Protein AF-A0A9E1UHD1-F1 (afdb_monomer_lite)

Structure (mmCIF, N/CA/C/O backbone):
data_AF-A0A9E1UHD1-F1
#
_entry.id   AF-A0A9E1UHD1-F1
#
loop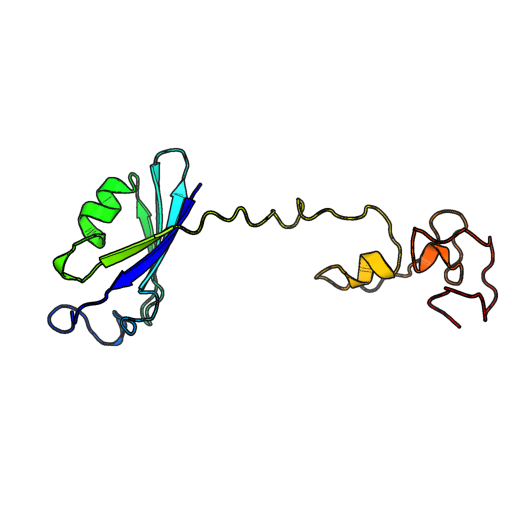_
_atom_site.group_PDB
_atom_site.id
_atom_site.type_symbol
_atom_site.label_atom_id
_atom_site.label_alt_id
_atom_site.label_comp_id
_atom_site.label_asym_id
_atom_site.label_entity_id
_atom_site.label_seq_id
_atom_site.pdbx_PDB_ins_code
_atom_site.Cartn_x
_atom_site.Cartn_y
_atom_site.Cartn_z
_atom_site.occupancy
_atom_site.B_iso_or_equiv
_atom_site.auth_seq_id
_atom_site.auth_comp_id
_atom_site.auth_asym_id
_atom_site.auth_atom_id
_atom_site.pdbx_PDB_model_num
ATOM 1 N N . MET A 1 1 ? -10.620 -0.553 -3.098 1.00 82.25 1 MET A N 1
ATOM 2 C CA . MET A 1 1 ? -9.318 -0.184 -3.699 1.00 82.25 1 MET A CA 1
ATOM 3 C C . MET A 1 1 ? -8.338 -1.345 -3.596 1.00 82.25 1 MET A C 1
ATOM 5 O O . MET A 1 1 ? -8.239 -1.942 -2.528 1.00 82.25 1 MET A O 1
ATOM 9 N N . ASN A 1 2 ? -7.612 -1.648 -4.673 1.00 87.25 2 ASN A N 1
ATOM 10 C CA . ASN A 1 2 ? -6.721 -2.808 -4.772 1.00 87.25 2 ASN A CA 1
ATOM 11 C C . ASN A 1 2 ? -5.264 -2.355 -4.786 1.00 87.25 2 ASN A C 1
ATOM 13 O O . ASN A 1 2 ? -4.892 -1.490 -5.576 1.00 87.25 2 ASN A O 1
ATOM 17 N N . ARG A 1 3 ? -4.437 -2.934 -3.916 1.00 92.50 3 ARG A N 1
ATOM 18 C CA . ARG A 1 3 ? -2.996 -2.652 -3.872 1.00 92.50 3 ARG A CA 1
ATOM 19 C C . ARG A 1 3 ? -2.249 -3.676 -4.709 1.00 92.50 3 ARG A C 1
ATOM 21 O O . ARG A 1 3 ? -2.662 -4.832 -4.764 1.00 92.50 3 ARG A O 1
ATOM 28 N N . PHE A 1 4 ? -1.139 -3.282 -5.313 1.00 93.38 4 PHE A N 1
ATOM 29 C CA . PHE A 1 4 ? -0.310 -4.196 -6.088 1.00 93.38 4 PHE A CA 1
ATOM 30 C C . PHE A 1 4 ? 1.169 -3.816 -6.045 1.00 93.38 4 PHE A C 1
ATOM 32 O O . PHE A 1 4 ? 1.535 -2.699 -5.681 1.00 93.38 4 PHE A O 1
ATOM 39 N N . THR A 1 5 ? 2.009 -4.757 -6.462 1.00 95.94 5 THR A N 1
ATOM 40 C CA . THR A 1 5 ? 3.440 -4.548 -6.700 1.00 95.94 5 THR A CA 1
ATOM 41 C C . THR A 1 5 ? 3.797 -5.006 -8.104 1.00 95.94 5 THR A C 1
ATOM 43 O O . THR A 1 5 ? 3.300 -6.034 -8.567 1.00 95.94 5 THR A O 1
ATOM 46 N N . ALA A 1 6 ? 4.662 -4.249 -8.770 1.00 95.06 6 ALA A N 1
ATOM 47 C CA . ALA A 1 6 ? 5.159 -4.533 -10.102 1.00 95.06 6 ALA A CA 1
ATOM 48 C C . ALA A 1 6 ? 6.646 -4.891 -10.076 1.00 95.06 6 ALA A C 1
ATOM 50 O O . ALA A 1 6 ? 7.451 -4.242 -9.407 1.00 95.06 6 ALA A O 1
ATOM 51 N N . TYR A 1 7 ? 7.001 -5.905 -10.856 1.00 95.38 7 TYR A N 1
ATOM 52 C CA . TYR A 1 7 ? 8.366 -6.381 -11.060 1.00 95.38 7 TYR A CA 1
ATOM 53 C C . TYR A 1 7 ? 8.711 -6.309 -12.544 1.00 95.38 7 TYR A C 1
ATOM 55 O O . TYR A 1 7 ? 7.817 -6.425 -13.384 1.00 95.38 7 TYR A O 1
ATOM 63 N N . ARG A 1 8 ? 9.999 -6.178 -12.859 1.00 93.44 8 ARG A N 1
ATOM 64 C CA . ARG A 1 8 ? 10.536 -6.318 -14.217 1.00 93.44 8 ARG A CA 1
ATOM 65 C C . ARG A 1 8 ? 11.502 -7.489 -14.215 1.00 93.44 8 ARG A C 1
ATOM 67 O O . ARG A 1 8 ? 12.528 -7.429 -13.552 1.00 93.44 8 ARG A O 1
ATOM 74 N N . THR A 1 9 ? 11.128 -8.583 -14.872 1.00 90.44 9 THR A N 1
ATOM 75 C CA . THR A 1 9 ? 11.877 -9.847 -14.773 1.00 90.44 9 THR A CA 1
ATOM 76 C C . THR A 1 9 ? 12.918 -10.041 -15.870 1.00 90.44 9 THR A C 1
ATOM 78 O O . THR A 1 9 ? 13.653 -11.025 -15.832 1.00 90.44 9 THR A O 1
ATOM 81 N N . LEU A 1 10 ? 12.943 -9.162 -16.873 1.00 88.88 10 LEU A N 1
ATOM 82 C CA . LEU A 1 10 ? 13.893 -9.206 -17.981 1.00 88.88 10 LEU A CA 1
ATOM 83 C C . LEU A 1 10 ? 14.954 -8.114 -17.827 1.00 88.88 10 LEU A C 1
ATOM 85 O O . LEU A 1 10 ? 14.740 -7.123 -17.129 1.00 88.88 10 LEU A O 1
ATOM 89 N N . ASP A 1 11 ? 16.092 -8.307 -18.494 1.00 87.62 11 ASP A N 1
ATOM 90 C CA . ASP A 1 11 ? 17.119 -7.274 -18.602 1.00 87.62 11 ASP A CA 1
ATOM 91 C C . ASP A 1 11 ? 16.613 -6.129 -19.489 1.00 87.62 11 ASP A C 1
ATOM 93 O O . ASP A 1 11 ? 16.150 -6.346 -20.608 1.00 87.62 11 ASP A O 1
ATOM 97 N N . ILE A 1 12 ? 16.680 -4.914 -18.955 1.00 88.44 12 ILE A N 1
ATOM 98 C CA . ILE A 1 12 ? 16.224 -3.674 -19.594 1.00 88.44 12 ILE A CA 1
ATOM 99 C C . ILE A 1 12 ? 17.310 -2.589 -19.577 1.00 88.44 12 ILE A C 1
ATOM 101 O O . ILE A 1 12 ? 17.008 -1.404 -19.752 1.00 88.44 12 ILE A O 1
ATOM 105 N N . SER A 1 13 ? 18.566 -2.986 -19.358 1.00 87.12 13 SER A N 1
ATOM 106 C CA . SER A 1 13 ? 19.721 -2.086 -19.247 1.00 87.12 13 SER A CA 1
ATOM 107 C C . SER A 1 13 ? 19.965 -1.227 -20.495 1.00 87.12 13 SER A C 1
ATOM 109 O O . SER A 1 13 ? 20.479 -0.118 -20.380 1.00 87.12 13 SER A O 1
ATOM 111 N N . ASP A 1 14 ? 19.493 -1.659 -21.668 1.00 88.44 14 ASP A N 1
ATOM 112 C CA . ASP A 1 14 ? 19.544 -0.871 -22.910 1.00 8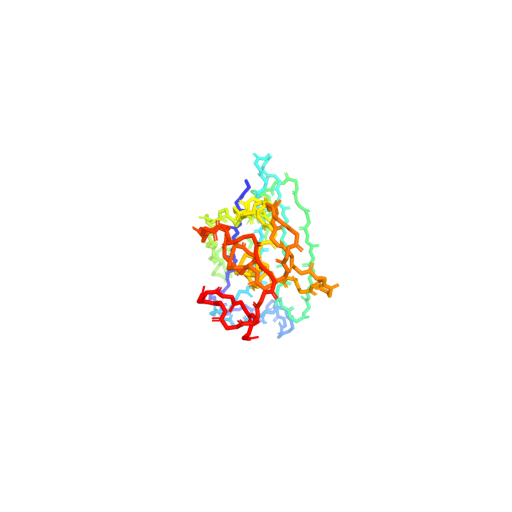8.44 14 ASP A CA 1
ATOM 113 C C . ASP A 1 14 ? 18.709 0.422 -22.855 1.00 88.44 14 ASP A C 1
ATOM 115 O O . ASP A 1 14 ? 18.927 1.347 -23.637 1.00 88.44 14 ASP A O 1
ATOM 119 N N . THR A 1 15 ? 17.728 0.497 -21.949 1.00 87.75 15 THR A N 1
ATOM 120 C CA . THR A 1 15 ? 16.783 1.626 -21.848 1.00 87.75 15 THR A CA 1
ATOM 121 C C . THR A 1 15 ? 16.754 2.279 -20.466 1.00 87.75 15 THR A C 1
ATOM 123 O O . THR A 1 15 ? 16.119 3.321 -20.311 1.00 87.75 15 THR A O 1
ATOM 126 N N . HIS A 1 16 ? 17.423 1.693 -19.467 1.00 91.06 16 HIS A N 1
ATOM 127 C CA . HIS A 1 16 ? 17.389 2.141 -18.075 1.00 91.06 16 HIS A CA 1
ATOM 128 C C . HIS A 1 16 ? 18.781 2.124 -17.446 1.00 91.06 16 HIS A C 1
ATOM 130 O O . HIS A 1 16 ? 19.568 1.204 -17.659 1.00 91.06 16 HIS A O 1
ATOM 136 N N . THR A 1 17 ? 19.070 3.127 -16.619 1.00 93.38 17 THR A N 1
ATOM 137 C CA . THR A 1 17 ? 20.296 3.158 -15.816 1.00 93.38 17 THR A CA 1
ATOM 138 C C . THR A 1 17 ? 20.135 2.374 -14.511 1.00 93.38 17 THR A C 1
ATOM 140 O O . THR A 1 17 ? 19.025 2.028 -14.104 1.00 93.38 17 THR A O 1
ATOM 143 N N . ALA A 1 18 ? 21.252 2.143 -13.812 1.00 90.94 18 ALA A N 1
ATOM 144 C CA . ALA A 1 18 ? 21.266 1.473 -12.510 1.00 90.94 18 ALA A CA 1
ATOM 145 C C . ALA A 1 18 ? 20.405 2.177 -11.442 1.00 90.94 18 ALA A C 1
ATOM 147 O O . ALA A 1 18 ? 19.901 1.520 -10.540 1.00 90.94 18 ALA A O 1
ATOM 148 N N . ASP A 1 19 ? 20.183 3.490 -11.559 1.00 94.12 19 ASP A N 1
ATOM 149 C CA . ASP A 1 19 ? 19.353 4.237 -10.605 1.00 94.12 19 ASP A CA 1
ATOM 150 C C . ASP A 1 19 ? 17.843 4.120 -10.893 1.00 94.12 19 ASP A C 1
ATOM 152 O O . ASP A 1 19 ? 17.010 4.526 -10.076 1.00 94.12 19 ASP A O 1
ATOM 156 N N . GLN A 1 20 ? 17.485 3.600 -12.071 1.00 92.62 20 GLN A N 1
ATOM 157 C CA . GLN A 1 20 ? 16.118 3.518 -12.595 1.00 92.62 20 GLN A CA 1
ATOM 158 C C . GLN A 1 20 ? 15.574 2.084 -12.622 1.00 92.62 20 GLN A C 1
ATOM 160 O O . GLN A 1 20 ? 14.465 1.864 -13.115 1.00 92.62 20 GLN A O 1
ATOM 165 N N . VAL A 1 21 ? 16.345 1.107 -12.138 1.00 92.88 21 VAL A N 1
ATOM 166 C CA . VAL A 1 21 ? 15.941 -0.298 -12.114 1.00 92.88 21 VAL A CA 1
ATOM 167 C C . VAL A 1 21 ? 16.445 -0.981 -10.848 1.00 92.88 21 VAL A C 1
ATOM 169 O O . VAL A 1 21 ? 17.610 -0.861 -10.482 1.00 92.88 21 VAL A O 1
ATOM 172 N N . ASN A 1 22 ? 15.556 -1.714 -10.189 1.00 95.00 22 ASN A N 1
ATOM 173 C CA . ASN A 1 22 ? 15.926 -2.622 -9.106 1.00 95.00 22 ASN A CA 1
ATOM 174 C C . ASN A 1 22 ? 16.230 -4.022 -9.674 1.00 95.00 22 ASN A C 1
ATOM 176 O O . ASN A 1 22 ? 15.852 -4.312 -10.815 1.00 95.00 22 ASN A O 1
ATOM 180 N N . PRO A 1 23 ? 16.863 -4.919 -8.902 1.00 93.25 23 PRO A N 1
ATOM 181 C CA . PRO A 1 23 ? 16.999 -6.324 -9.278 1.00 93.25 23 PRO A CA 1
ATOM 182 C C . PRO A 1 23 ? 15.661 -6.989 -9.682 1.00 93.25 23 PRO A C 1
ATOM 184 O O . PRO A 1 23 ? 14.598 -6.568 -9.218 1.00 93.25 23 PRO A O 1
ATOM 187 N N . PRO A 1 24 ? 15.670 -8.039 -10.528 1.00 90.69 24 PRO A N 1
ATOM 188 C CA . PRO A 1 24 ? 14.444 -8.670 -11.043 1.00 90.69 24 PRO A CA 1
ATOM 189 C C . PRO A 1 24 ? 13.506 -9.283 -9.989 1.00 90.69 24 PRO A C 1
ATOM 191 O O . PRO A 1 24 ? 12.301 -9.436 -10.223 1.00 90.69 24 PRO A O 1
ATOM 194 N N . ASP A 1 25 ? 14.055 -9.680 -8.844 1.00 91.75 25 ASP A N 1
ATOM 195 C CA . ASP A 1 25 ? 13.344 -10.215 -7.682 1.00 91.75 25 ASP A CA 1
ATOM 196 C C . ASP A 1 25 ? 12.863 -9.124 -6.712 1.00 91.75 25 ASP A C 1
ATOM 198 O O . ASP A 1 25 ? 12.064 -9.398 -5.812 1.00 91.75 25 ASP A O 1
ATOM 202 N N . GLU A 1 26 ? 13.255 -7.875 -6.952 1.00 95.06 26 GLU A N 1
ATOM 203 C CA . GLU A 1 26 ? 12.830 -6.703 -6.204 1.00 95.06 26 GLU A CA 1
ATOM 204 C C . GLU A 1 26 ? 11.752 -5.902 -6.947 1.00 95.06 26 GLU A C 1
ATOM 206 O O . GLU A 1 26 ? 11.638 -5.878 -8.178 1.00 95.06 26 GLU A O 1
ATOM 211 N N . ALA A 1 27 ? 10.905 -5.241 -6.162 1.00 96.06 27 ALA A N 1
ATOM 212 C CA . ALA A 1 27 ? 9.817 -4.433 -6.684 1.00 96.06 27 ALA A CA 1
ATOM 213 C C . ALA A 1 27 ? 10.353 -3.182 -7.389 1.00 96.06 27 ALA A C 1
ATOM 215 O O . ALA A 1 27 ? 11.200 -2.474 -6.854 1.00 96.06 27 ALA A O 1
ATOM 216 N N . GLN A 1 28 ? 9.804 -2.874 -8.561 1.00 95.81 28 GLN A N 1
ATOM 217 C CA . GLN A 1 28 ? 10.142 -1.665 -9.319 1.00 95.81 28 GLN A CA 1
ATOM 218 C C . GLN A 1 28 ? 9.241 -0.502 -8.911 1.00 95.81 28 GLN A C 1
ATOM 220 O O . GLN A 1 28 ? 9.692 0.625 -8.723 1.00 95.81 28 GLN A O 1
ATOM 225 N N . TYR A 1 29 ? 7.951 -0.790 -8.752 1.00 96.69 29 TYR A N 1
ATOM 226 C CA . TYR A 1 29 ? 6.972 0.142 -8.223 1.00 96.69 29 TYR A CA 1
ATOM 227 C C . TYR A 1 29 ? 5.857 -0.607 -7.499 1.00 96.69 29 TYR A C 1
ATOM 229 O O . TYR A 1 29 ? 5.563 -1.771 -7.779 1.00 96.69 29 TYR A O 1
ATOM 237 N N . GLU A 1 30 ? 5.222 0.074 -6.561 1.00 96.81 30 GLU A N 1
ATOM 238 C CA . GLU A 1 30 ? 3.967 -0.349 -5.950 1.00 96.81 30 GLU A CA 1
ATOM 239 C C . GLU A 1 30 ? 2.847 0.597 -6.368 1.00 96.81 30 GLU A C 1
ATOM 241 O O . GLU A 1 30 ? 3.091 1.703 -6.852 1.00 96.81 30 GLU A O 1
ATOM 246 N N . GLY A 1 31 ? 1.601 0.173 -6.204 1.00 95.31 31 GLY A N 1
ATOM 247 C CA . GLY A 1 31 ? 0.489 1.020 -6.583 1.00 95.31 31 GLY A CA 1
ATOM 248 C C . GLY A 1 31 ? -0.824 0.659 -5.929 1.00 95.31 31 GLY A C 1
ATOM 249 O O . GLY A 1 31 ? -0.983 -0.377 -5.275 1.00 95.31 31 GLY A O 1
ATOM 250 N N . ILE A 1 32 ? -1.778 1.560 -6.128 1.00 94.81 32 ILE A N 1
ATOM 251 C CA . ILE A 1 32 ? -3.162 1.385 -5.717 1.00 94.81 32 ILE A CA 1
ATOM 252 C C . ILE A 1 32 ? -4.091 1.716 -6.877 1.00 94.81 32 ILE A C 1
ATOM 254 O O . ILE A 1 32 ? -3.922 2.737 -7.540 1.00 94.81 32 ILE A O 1
ATOM 258 N N . VAL A 1 33 ? -5.077 0.855 -7.103 1.00 93.88 33 VAL A N 1
ATOM 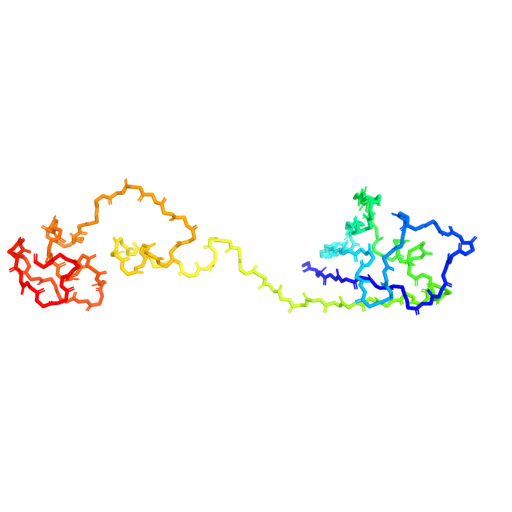259 C CA . VAL A 1 33 ? -6.197 1.082 -8.016 1.00 93.88 33 VAL A CA 1
ATOM 260 C C . VAL A 1 33 ? -7.419 1.416 -7.171 1.00 93.88 33 VAL A C 1
ATOM 262 O O . VAL A 1 33 ? -7.855 0.619 -6.336 1.00 93.88 33 VAL A O 1
ATOM 265 N N . PHE A 1 34 ? -7.950 2.618 -7.344 1.00 93.00 34 PHE A N 1
ATOM 266 C CA . PHE A 1 34 ? -9.170 3.060 -6.684 1.00 93.00 34 PHE A CA 1
ATOM 267 C C . PHE A 1 34 ? -10.390 2.392 -7.322 1.00 93.00 34 PHE A C 1
ATOM 269 O O . PHE A 1 34 ? -10.354 1.967 -8.474 1.00 93.00 34 PHE A O 1
ATOM 276 N N . ASP A 1 35 ? -11.501 2.335 -6.589 1.00 87.56 35 ASP A N 1
ATOM 277 C CA . ASP A 1 35 ? -12.718 1.653 -7.059 1.00 87.56 35 ASP A CA 1
ATOM 278 C C . ASP A 1 35 ? -13.350 2.331 -8.288 1.00 87.56 35 ASP A C 1
ATOM 280 O O . ASP A 1 35 ? -14.132 1.719 -9.008 1.00 87.56 35 ASP A O 1
ATOM 284 N N . ASN A 1 36 ? -12.974 3.582 -8.565 1.00 86.62 36 ASN A N 1
ATOM 285 C CA . ASN A 1 36 ? -13.360 4.315 -9.770 1.00 86.62 36 ASN A CA 1
ATOM 286 C C . ASN A 1 36 ? -12.395 4.114 -10.958 1.00 86.62 36 ASN A C 1
ATOM 288 O O . ASN A 1 36 ? -12.508 4.832 -11.947 1.00 86.62 36 ASN A O 1
ATOM 292 N N . GLY A 1 37 ? -11.428 3.198 -10.857 1.00 88.19 37 GLY A N 1
ATOM 293 C CA . GLY A 1 37 ? -10.475 2.873 -11.921 1.00 88.19 37 GLY A CA 1
ATOM 294 C C . GLY A 1 37 ? -9.251 3.789 -12.019 1.00 88.19 37 GLY A C 1
ATOM 295 O O . GLY A 1 37 ? -8.315 3.449 -12.742 1.00 88.19 37 GLY A O 1
ATOM 296 N N . LYS A 1 38 ? -9.201 4.903 -11.274 1.00 95.81 38 LYS A N 1
ATOM 297 C CA . LYS A 1 38 ? -7.992 5.741 -11.159 1.00 95.81 38 LYS A CA 1
ATOM 298 C C . LYS A 1 38 ? -6.889 4.972 -10.435 1.00 95.81 38 LYS A C 1
ATOM 300 O O . LYS A 1 38 ? -7.184 4.079 -9.637 1.00 95.81 38 LYS A O 1
ATOM 305 N N . CYS A 1 39 ? -5.625 5.339 -10.630 1.00 96.56 39 CYS A N 1
ATOM 306 C CA . CYS A 1 39 ? -4.536 4.715 -9.877 1.00 96.56 39 CYS A CA 1
ATOM 307 C C . CYS A 1 39 ? -3.384 5.660 -9.540 1.00 96.56 39 CYS A C 1
ATOM 309 O O . CYS A 1 39 ? -3.197 6.702 -10.166 1.00 96.56 39 CYS A O 1
ATOM 311 N N . ALA A 1 40 ? -2.590 5.257 -8.551 1.00 97.81 40 ALA A N 1
ATOM 312 C CA . ALA A 1 40 ? -1.307 5.869 -8.232 1.00 97.81 40 ALA A CA 1
ATOM 313 C C . ALA A 1 40 ? -0.201 4.813 -8.293 1.00 97.81 40 ALA A C 1
ATOM 315 O O . ALA A 1 40 ? -0.410 3.691 -7.825 1.00 97.81 40 ALA A O 1
ATOM 316 N N . LEU A 1 41 ? 0.956 5.183 -8.842 1.00 97.56 41 LEU A N 1
ATOM 317 C CA . LEU A 1 41 ? 2.171 4.365 -8.862 1.00 97.56 41 LEU A CA 1
ATOM 318 C C . LEU A 1 41 ? 3.256 5.070 -8.050 1.00 97.56 41 LEU A C 1
ATOM 320 O O . LEU A 1 41 ? 3.498 6.253 -8.278 1.00 97.56 41 LEU A O 1
ATOM 324 N N . ASN A 1 42 ? 3.910 4.348 -7.149 1.00 97.88 42 ASN A N 1
ATOM 325 C CA . ASN A 1 42 ? 5.061 4.788 -6.370 1.00 97.88 42 ASN A CA 1
ATOM 326 C C . ASN A 1 42 ? 6.291 3.982 -6.804 1.00 97.88 42 ASN A C 1
ATOM 328 O O . ASN A 1 42 ? 6.345 2.772 -6.582 1.00 97.88 42 ASN A O 1
ATOM 332 N N . TRP A 1 43 ? 7.254 4.639 -7.447 1.00 97.50 43 TRP A N 1
ATOM 333 C CA . TRP A 1 43 ? 8.493 4.020 -7.919 1.00 97.50 43 TRP A CA 1
ATOM 334 C C . TRP A 1 43 ? 9.463 3.802 -6.761 1.00 97.50 43 TRP A C 1
ATOM 336 O O . TRP A 1 43 ? 9.742 4.724 -5.999 1.00 97.50 43 TRP A O 1
ATOM 346 N N . LEU A 1 44 ? 9.982 2.580 -6.653 1.00 96.81 44 LEU A N 1
ATOM 347 C CA . LEU A 1 44 ? 10.798 2.100 -5.532 1.00 96.81 44 LEU A CA 1
ATOM 348 C C . LEU A 1 44 ? 12.291 2.001 -5.879 1.00 96.81 44 LEU A C 1
ATOM 350 O O . LEU A 1 44 ? 13.071 1.421 -5.128 1.00 96.81 44 LEU A O 1
ATOM 354 N N . THR A 1 45 ? 12.685 2.534 -7.032 1.00 95.19 45 THR A N 1
ATOM 355 C CA . THR A 1 45 ? 14.073 2.617 -7.497 1.00 95.19 45 THR A CA 1
ATOM 356 C C . THR A 1 45 ? 14.826 3.753 -6.802 1.00 95.19 45 THR A C 1
ATOM 358 O O . THR A 1 45 ? 14.217 4.591 -6.131 1.00 95.19 45 THR A O 1
ATOM 361 N N . ALA A 1 46 ? 16.153 3.816 -6.972 1.00 95.69 46 ALA A N 1
ATOM 362 C CA . ALA A 1 46 ? 16.982 4.862 -6.362 1.00 95.69 46 ALA A CA 1
ATOM 363 C C . ALA A 1 46 ? 16.494 6.275 -6.731 1.00 95.69 46 ALA A C 1
ATOM 365 O O . ALA A 1 46 ? 16.371 7.143 -5.863 1.00 95.69 46 ALA A O 1
ATOM 366 N N . VAL A 1 47 ? 16.126 6.485 -8.000 1.00 94.00 47 VAL A N 1
ATOM 367 C CA . VAL A 1 47 ? 15.301 7.629 -8.402 1.00 94.00 47 VAL A CA 1
ATOM 368 C C . VAL A 1 47 ? 13.835 7.244 -8.230 1.00 94.00 47 VAL A C 1
ATOM 370 O O . VAL A 1 47 ? 13.278 6.512 -9.047 1.00 94.00 47 VAL A O 1
ATOM 373 N N . SER A 1 48 ? 13.213 7.735 -7.159 1.00 95.06 48 SER A N 1
ATOM 374 C CA . SER A 1 48 ? 11.806 7.478 -6.836 1.00 95.06 48 SER A CA 1
ATOM 375 C C . SER A 1 48 ? 10.897 8.628 -7.273 1.00 95.06 48 SER A C 1
ATOM 377 O O . SER A 1 48 ? 11.307 9.785 -7.385 1.00 95.06 48 SER A O 1
ATOM 379 N N . SER A 1 49 ? 9.634 8.308 -7.547 1.00 96.50 49 SER A N 1
ATOM 380 C CA . SER A 1 49 ? 8.592 9.290 -7.853 1.00 96.50 49 SER A CA 1
ATOM 381 C C . SER A 1 49 ? 7.206 8.694 -7.629 1.00 96.50 49 SER A C 1
ATOM 383 O O . SER A 1 49 ? 7.045 7.475 -7.569 1.00 96.50 49 SER A O 1
ATOM 385 N N . ILE A 1 50 ? 6.193 9.557 -7.548 1.00 97.81 50 ILE A N 1
ATOM 386 C CA . ILE A 1 50 ? 4.790 9.147 -7.550 1.00 97.81 50 ILE A CA 1
ATOM 387 C C . ILE A 1 50 ? 4.121 9.715 -8.798 1.00 97.81 50 ILE A C 1
ATOM 389 O O . ILE A 1 50 ? 4.255 10.902 -9.090 1.00 97.81 50 ILE A O 1
ATOM 393 N N . SER A 1 51 ? 3.373 8.876 -9.511 1.00 97.19 51 SER A N 1
ATOM 394 C CA . SER A 1 51 ? 2.532 9.295 -10.635 1.00 97.19 51 SER A CA 1
ATOM 395 C C . SER A 1 51 ? 1.066 8.978 -10.357 1.00 97.19 51 SER A C 1
ATOM 397 O O . SER A 1 51 ? 0.744 7.950 -9.759 1.00 97.19 51 SER A O 1
ATOM 399 N N . LEU A 1 52 ? 0.182 9.880 -10.781 1.00 97.88 52 LEU A N 1
ATOM 400 C CA . LEU A 1 52 ? -1.267 9.746 -10.662 1.00 97.88 52 LEU A CA 1
ATOM 401 C C . LEU A 1 52 ? -1.868 9.613 -12.056 1.00 97.88 52 LEU A C 1
ATOM 403 O O . LEU A 1 52 ? -1.524 10.377 -12.955 1.00 97.88 52 LEU A O 1
ATOM 407 N N . TRP A 1 53 ? -2.779 8.661 -12.209 1.00 96.75 53 TRP A N 1
ATOM 408 C CA . TRP A 1 53 ? -3.382 8.305 -13.484 1.00 96.75 53 TRP A CA 1
ATOM 409 C C . TRP A 1 53 ? -4.899 8.292 -13.374 1.00 96.75 53 TRP A C 1
ATOM 411 O O . TRP A 1 53 ? -5.468 7.802 -12.394 1.00 96.75 53 TRP A O 1
ATOM 421 N N . ASP A 1 54 ? -5.554 8.794 -14.418 1.00 97.19 54 ASP A N 1
ATOM 422 C CA . ASP A 1 54 ? -7.014 8.808 -14.499 1.00 97.19 54 ASP A CA 1
ATOM 423 C C . ASP A 1 54 ? -7.604 7.413 -14.766 1.00 97.19 54 ASP A C 1
ATOM 425 O O . ASP A 1 54 ? -8.771 7.167 -14.467 1.00 97.19 54 ASP A O 1
ATOM 429 N N . SER A 1 55 ? -6.778 6.493 -15.276 1.00 93.31 55 SER A N 1
ATOM 430 C CA . SER A 1 55 ? -7.133 5.117 -15.609 1.00 93.31 55 SER A CA 1
ATOM 431 C C . SER A 1 55 ? -5.951 4.180 -15.362 1.00 93.31 55 SER A C 1
ATOM 433 O O . SER A 1 55 ? -4.855 4.392 -15.884 1.00 93.31 55 SER A O 1
ATOM 435 N N . PHE A 1 56 ? -6.183 3.110 -14.600 1.00 91.69 56 PHE A N 1
ATOM 436 C CA . PHE A 1 56 ? -5.218 2.022 -14.440 1.00 91.69 56 PHE A CA 1
ATOM 437 C C . PHE A 1 56 ? -4.891 1.342 -15.771 1.00 91.69 56 PHE A C 1
ATOM 439 O O . PHE A 1 56 ? -3.756 0.929 -15.994 1.00 91.69 56 PHE A O 1
ATOM 446 N N . GLU A 1 57 ? -5.863 1.261 -16.678 1.00 89.69 57 GLU A N 1
ATOM 447 C CA . GLU A 1 57 ? -5.649 0.679 -17.998 1.00 89.69 57 GLU A CA 1
ATOM 448 C C . GLU A 1 57 ? -4.636 1.503 -18.805 1.00 89.69 57 GLU A C 1
ATOM 450 O O . GLU A 1 57 ? -3.699 0.940 -19.366 1.00 89.69 57 GLU A O 1
ATOM 455 N N . ASP A 1 58 ? -4.757 2.834 -18.794 1.00 92.38 58 ASP A N 1
ATOM 456 C CA . ASP A 1 58 ? -3.811 3.722 -19.482 1.00 92.38 58 ASP A CA 1
ATOM 457 C C . ASP A 1 58 ? -2.428 3.696 -18.833 1.00 92.38 58 ASP A C 1
ATOM 459 O O . ASP A 1 58 ? -1.416 3.654 -19.534 1.00 92.38 58 ASP A O 1
ATOM 463 N N . ALA A 1 59 ? -2.375 3.625 -17.500 1.00 93.00 59 ALA A N 1
ATOM 464 C CA . ALA A 1 59 ? -1.118 3.428 -16.791 1.00 93.00 59 ALA A CA 1
ATOM 465 C C . ALA A 1 59 ? -0.428 2.126 -17.238 1.00 93.00 59 ALA A C 1
ATOM 467 O O . ALA A 1 59 ? 0.774 2.120 -17.497 1.00 93.00 59 ALA A O 1
ATOM 468 N N . MET A 1 60 ? -1.170 1.023 -17.385 1.00 92.62 60 MET A N 1
ATOM 469 C CA . MET A 1 60 ? -0.621 -0.262 -17.837 1.00 92.62 60 MET A CA 1
ATOM 470 C C . MET A 1 60 ? -0.312 -0.298 -19.337 1.00 92.62 60 MET A C 1
ATOM 472 O O . MET A 1 60 ? 0.619 -0.996 -19.731 1.00 92.62 60 MET A O 1
ATOM 476 N N . ARG A 1 61 ? -0.987 0.500 -20.174 1.00 88.56 61 ARG A N 1
ATOM 477 C CA . ARG A 1 61 ? -0.593 0.690 -21.583 1.00 88.56 61 ARG A CA 1
ATOM 478 C C . ARG A 1 61 ? 0.802 1.294 -21.734 1.00 88.56 61 ARG A C 1
ATOM 480 O O . ARG A 1 61 ? 1.393 1.103 -22.784 1.00 88.56 61 ARG A O 1
ATOM 487 N N . ILE A 1 62 ? 1.294 2.019 -20.724 1.00 90.25 62 ILE A N 1
ATOM 488 C CA . ILE A 1 62 ? 2.595 2.713 -20.742 1.00 90.25 62 ILE A CA 1
ATOM 489 C C . ILE A 1 62 ? 3.624 2.041 -19.818 1.00 90.25 62 ILE A C 1
ATOM 491 O O . ILE A 1 62 ? 4.827 2.116 -20.060 1.00 90.25 62 ILE A O 1
ATOM 495 N N . HIS A 1 63 ? 3.183 1.370 -18.753 1.00 90.06 63 HIS A N 1
ATOM 496 C CA . HIS A 1 63 ? 4.067 0.784 -17.736 1.00 90.06 63 HIS A CA 1
ATOM 497 C C . HIS A 1 63 ? 3.929 -0.736 -17.567 1.00 90.06 63 HIS A C 1
ATOM 499 O O . HIS A 1 63 ? 4.735 -1.333 -16.854 1.00 90.06 63 HIS A O 1
ATOM 505 N N . GLY A 1 64 ? 2.938 -1.359 -18.211 1.00 84.00 64 GLY A N 1
ATOM 506 C CA . GLY A 1 64 ? 2.625 -2.794 -18.149 1.00 84.00 64 GLY A CA 1
ATOM 507 C C . GLY A 1 64 ? 3.231 -3.629 -19.283 1.00 84.00 64 GLY A C 1
ATOM 508 O O . GLY A 1 64 ? 2.895 -4.800 -19.435 1.00 84.00 64 GLY A O 1
ATOM 509 N N . HIS A 1 65 ? 4.098 -3.023 -20.089 1.00 81.00 65 HIS A N 1
ATOM 510 C CA . HIS A 1 65 ? 4.714 -3.595 -21.282 1.00 81.00 65 HIS A CA 1
ATOM 511 C C . HIS A 1 65 ? 5.385 -4.971 -21.041 1.00 81.00 65 HIS A C 1
ATOM 513 O O . HIS A 1 65 ? 6.274 -5.073 -20.179 1.00 81.00 65 HIS A O 1
ATOM 519 N N . PRO A 1 66 ? 4.989 -6.035 -21.776 1.00 79.44 66 PRO A N 1
ATOM 520 C CA . PRO A 1 66 ? 5.566 -7.377 -21.646 1.00 79.44 66 PRO A CA 1
ATOM 521 C C . PRO A 1 66 ? 7.056 -7.460 -21.987 1.00 79.44 66 PRO A C 1
ATOM 523 O O . PRO A 1 66 ? 7.749 -8.322 -21.453 1.00 79.44 66 PRO A O 1
ATOM 526 N N . GLU A 1 67 ? 7.562 -6.564 -22.837 1.00 82.00 67 GLU A N 1
ATOM 527 C CA . GLU A 1 67 ? 8.972 -6.485 -23.235 1.00 82.00 67 GLU A CA 1
ATOM 528 C C . GLU A 1 67 ? 9.923 -6.223 -22.059 1.00 82.00 67 GLU A C 1
ATOM 530 O O . GLU A 1 67 ? 11.088 -6.601 -22.119 1.00 82.00 67 GLU A O 1
ATOM 535 N N . TYR A 1 68 ? 9.421 -5.662 -20.957 1.00 81.81 68 TYR A N 1
ATOM 536 C CA . TYR A 1 68 ? 10.187 -5.486 -19.719 1.00 81.81 68 TYR A CA 1
ATOM 537 C C . TYR A 1 68 ? 10.059 -6.678 -18.756 1.00 81.81 68 TYR A C 1
ATOM 539 O O . TYR A 1 68 ? 10.571 -6.642 -17.636 1.00 81.81 68 TYR A O 1
ATOM 547 N N . GLY A 1 69 ? 9.328 -7.729 -19.143 1.00 84.56 69 GLY A N 1
ATOM 548 C CA . GLY A 1 69 ? 8.958 -8.814 -18.238 1.00 84.56 69 GLY A CA 1
ATOM 549 C C . GLY A 1 69 ? 8.055 -8.326 -17.109 1.00 84.56 69 GLY A C 1
ATOM 550 O O . GLY A 1 69 ? 8.229 -8.742 -15.962 1.00 84.56 69 GLY A O 1
ATOM 551 N N . THR A 1 70 ? 7.156 -7.376 -17.397 1.00 90.44 70 THR A N 1
ATOM 552 C CA . THR A 1 70 ? 6.347 -6.749 -16.350 1.00 90.44 70 THR A CA 1
ATOM 553 C C . THR A 1 70 ? 5.411 -7.771 -15.711 1.00 90.44 70 THR A C 1
ATOM 555 O O . THR A 1 70 ? 4.561 -8.362 -16.376 1.00 90.44 70 THR A O 1
ATOM 558 N N . ARG A 1 71 ? 5.539 -7.956 -14.395 1.00 92.00 71 ARG A N 1
ATOM 559 C CA . ARG A 1 71 ? 4.684 -8.843 -13.599 1.00 92.00 71 ARG A CA 1
ATOM 560 C C . ARG A 1 71 ? 4.017 -8.057 -12.479 1.00 92.00 71 ARG A C 1
ATOM 562 O O . ARG A 1 71 ? 4.702 -7.552 -11.593 1.00 92.00 71 ARG A O 1
ATOM 569 N N . ILE A 1 72 ? 2.686 -8.012 -12.497 1.00 91.12 72 ILE A N 1
ATOM 570 C CA . ILE A 1 72 ? 1.862 -7.363 -11.470 1.00 91.12 72 ILE A CA 1
ATOM 571 C C . ILE A 1 72 ? 1.342 -8.413 -10.484 1.00 91.12 72 ILE A C 1
ATOM 573 O O . ILE A 1 72 ? 0.772 -9.424 -10.887 1.00 91.12 72 ILE A O 1
ATOM 577 N N . VAL A 1 73 ? 1.527 -8.169 -9.187 1.00 92.50 73 VAL A N 1
ATOM 578 C CA . VAL A 1 73 ? 1.002 -9.000 -8.096 1.00 92.50 73 VAL A CA 1
ATOM 579 C C . VAL A 1 73 ? 0.034 -8.166 -7.270 1.00 92.50 73 VAL A C 1
ATOM 581 O O . VAL A 1 73 ? 0.452 -7.192 -6.648 1.00 92.50 73 VAL A O 1
ATOM 584 N N . PHE A 1 74 ? -1.245 -8.543 -7.262 1.00 91.19 74 PHE A N 1
ATOM 585 C CA . PHE A 1 74 ? -2.265 -7.896 -6.438 1.00 91.19 74 PHE A CA 1
ATOM 586 C C . PHE A 1 74 ? -2.243 -8.445 -5.009 1.00 91.19 74 PHE A C 1
ATOM 588 O O . PHE A 1 74 ? -2.163 -9.652 -4.784 1.00 91.19 74 PHE A O 1
ATOM 595 N N . HIS A 1 75 ? -2.318 -7.532 -4.044 1.00 86.06 75 HIS A N 1
ATOM 596 C CA . HIS A 1 75 ? -2.272 -7.808 -2.614 1.00 86.06 75 HIS A CA 1
ATOM 597 C C . HIS A 1 75 ? -3.620 -7.452 -2.009 1.00 86.06 75 HIS A C 1
ATOM 599 O O . HIS A 1 75 ? -3.790 -6.395 -1.393 1.00 86.06 75 HIS A O 1
ATOM 605 N N . ASP A 1 76 ? -4.589 -8.343 -2.177 1.00 70.69 76 ASP A N 1
ATOM 606 C CA . ASP A 1 76 ? -5.917 -8.204 -1.586 1.00 70.69 76 ASP A CA 1
ATOM 607 C C . ASP A 1 76 ? -5.844 -8.479 -0.079 1.00 70.69 76 ASP A C 1
ATOM 609 O O . ASP A 1 76 ? -6.234 -9.524 0.439 1.00 70.69 76 ASP A O 1
ATOM 613 N N . LYS A 1 77 ? -5.278 -7.525 0.655 1.00 56.41 77 LYS A N 1
ATOM 614 C CA . LYS A 1 77 ? -5.418 -7.430 2.104 1.00 56.41 77 LYS A CA 1
ATOM 615 C C . LYS A 1 77 ? -5.919 -6.036 2.420 1.00 56.41 77 LYS A C 1
ATOM 617 O O . LYS A 1 77 ? -5.194 -5.058 2.222 1.00 56.41 77 LYS A O 1
ATOM 622 N N . VAL A 1 78 ? -7.140 -5.955 2.936 1.00 57.91 78 VAL A N 1
ATOM 623 C CA . VAL A 1 78 ? -7.576 -4.794 3.707 1.00 57.91 78 VAL A CA 1
ATOM 624 C C . VAL A 1 78 ? -6.683 -4.776 4.940 1.00 57.91 78 VAL A C 1
ATOM 626 O O . VAL A 1 78 ? -6.811 -5.625 5.819 1.00 57.91 78 VAL A O 1
ATOM 629 N N . LEU A 1 79 ? -5.703 -3.874 4.968 1.00 53.81 79 LEU A N 1
ATOM 630 C CA . LEU A 1 79 ? -5.071 -3.547 6.236 1.00 53.81 79 LEU A CA 1
ATOM 631 C C . LEU A 1 79 ? -6.134 -2.772 7.015 1.00 53.81 79 LEU A C 1
ATOM 633 O O . LEU A 1 79 ? -6.604 -1.761 6.486 1.00 53.81 79 LEU A O 1
ATOM 637 N N . PRO A 1 80 ? -6.569 -3.252 8.195 1.00 52.06 80 PRO A N 1
ATOM 638 C CA . PRO A 1 80 ? -7.540 -2.515 8.982 1.00 52.06 80 PRO A CA 1
ATOM 639 C C . PRO A 1 80 ? -6.966 -1.130 9.233 1.00 52.06 80 PRO A C 1
ATOM 641 O O . PRO A 1 80 ? -5.777 -0.987 9.550 1.00 52.06 80 PRO A O 1
ATOM 644 N N . LEU A 1 81 ? -7.799 -0.105 9.077 1.00 56.34 81 LEU A N 1
ATOM 645 C CA . LEU A 1 81 ? -7.369 1.234 9.437 1.00 56.34 81 LEU A CA 1
ATOM 646 C C . LEU A 1 81 ? -6.929 1.218 10.914 1.00 56.34 81 LEU A C 1
ATOM 648 O O . LEU A 1 81 ? -7.453 0.434 11.712 1.00 56.34 81 LEU A O 1
ATOM 652 N N . PRO A 1 82 ? -5.989 2.077 11.339 1.00 54.09 82 PRO A N 1
ATOM 653 C CA . PRO A 1 82 ? -5.511 2.084 12.726 1.00 54.09 82 PRO A CA 1
ATOM 654 C C . PRO A 1 82 ? -6.616 2.262 13.788 1.00 54.09 82 PRO A C 1
ATOM 656 O O . PRO A 1 82 ? -6.389 2.038 14.980 1.00 54.09 82 PRO A O 1
ATOM 659 N N . TRP A 1 83 ? -7.803 2.722 13.387 1.00 61.94 83 TRP A N 1
ATOM 660 C CA . TRP A 1 83 ? -9.003 2.843 14.220 1.00 61.94 83 TRP A CA 1
ATOM 661 C C . TRP A 1 83 ? -10.007 1.688 14.065 1.00 61.94 83 TRP A C 1
ATOM 663 O O . TRP A 1 83 ? -10.902 1.574 14.893 1.00 61.94 83 TRP A O 1
ATOM 673 N N . GLU A 1 84 ? -9.845 0.828 13.059 1.00 49.12 84 GLU A N 1
ATOM 674 C CA . GLU A 1 84 ? -10.632 -0.394 12.828 1.00 49.12 84 GLU A CA 1
ATOM 675 C C . GLU A 1 84 ? -9.981 -1.644 13.438 1.00 49.12 84 GLU A C 1
ATOM 677 O O . GLU A 1 84 ? -10.653 -2.655 13.633 1.00 49.12 84 GLU A O 1
ATOM 682 N N . MET A 1 85 ? -8.689 -1.595 13.791 1.00 58.62 85 MET A N 1
ATOM 683 C CA . MET A 1 85 ? -8.108 -2.586 14.700 1.00 58.62 85 MET A CA 1
ATOM 684 C C . MET A 1 85 ? -8.889 -2.527 16.007 1.00 58.62 85 MET A C 1
ATOM 686 O O . MET A 1 85 ? -8.856 -1.487 16.656 1.00 58.62 85 MET A O 1
ATOM 690 N N . GLN A 1 86 ? -9.590 -3.604 16.370 1.00 57.19 86 GLN A N 1
ATOM 691 C CA . GLN A 1 86 ? -10.483 -3.675 17.526 1.00 57.19 86 GLN A CA 1
ATOM 692 C C . GLN A 1 86 ? -9.807 -3.114 18.784 1.00 57.19 86 GLN A C 1
ATOM 694 O O . GLN A 1 86 ? -9.044 -3.783 19.483 1.00 57.19 86 GLN A O 1
ATOM 699 N N . ARG A 1 87 ? -10.063 -1.832 19.049 1.00 55.75 87 ARG A N 1
ATOM 700 C CA . ARG A 1 87 ? -9.587 -1.143 20.237 1.00 55.75 87 ARG A CA 1
ATOM 701 C C . ARG A 1 87 ? -10.477 -1.637 21.358 1.00 55.75 87 ARG A C 1
ATOM 703 O O . ARG A 1 87 ? -11.677 -1.390 21.351 1.00 55.75 87 ARG A O 1
ATOM 710 N N . CYS A 1 88 ? -9.901 -2.337 22.328 1.00 62.50 88 CYS A N 1
ATOM 711 C CA . CYS A 1 88 ? -10.573 -2.439 23.612 1.00 62.50 88 CYS A CA 1
ATOM 712 C C . CYS A 1 88 ? -10.723 -1.008 24.149 1.00 62.50 88 CYS A C 1
ATOM 714 O O . CYS A 1 88 ? -9.716 -0.340 24.407 1.00 62.50 88 CYS A O 1
ATOM 716 N N . ASP A 1 89 ? -11.963 -0.542 24.320 1.00 67.31 89 ASP A N 1
ATOM 717 C CA . ASP A 1 89 ? -12.288 0.739 24.975 1.00 67.31 89 ASP A CA 1
ATOM 718 C C . ASP A 1 89 ? -11.919 0.741 26.470 1.00 67.31 89 ASP A C 1
ATOM 720 O O . ASP A 1 89 ? -12.037 1.743 27.174 1.00 67.31 89 ASP A O 1
ATOM 724 N N . CYS A 1 90 ? -11.418 -0.384 26.975 1.00 74.62 90 CYS A N 1
ATOM 725 C CA . CYS A 1 90 ? -10.882 -0.495 28.311 1.00 74.62 90 CYS A CA 1
ATOM 726 C C . CYS A 1 90 ? -9.535 0.241 28.461 1.00 74.62 90 CYS A C 1
ATOM 728 O O . CYS A 1 90 ? -8.602 0.123 27.662 1.00 74.62 90 CYS A O 1
ATOM 730 N N . CYS A 1 91 ? -9.394 0.967 29.568 1.00 75.94 91 CYS A N 1
ATOM 731 C CA . CYS A 1 91 ? -8.162 1.668 29.934 1.00 75.94 91 CYS A CA 1
ATOM 732 C C . CYS A 1 91 ? -7.192 0.822 30.779 1.00 75.94 91 CYS A C 1
ATOM 734 O O . CYS A 1 91 ? -6.365 1.408 31.470 1.00 75.94 91 CYS A O 1
ATOM 736 N N . CYS A 1 92 ? -7.274 -0.515 30.758 1.00 90.06 92 CYS A N 1
ATOM 737 C CA . CYS A 1 92 ? -6.402 -1.369 31.575 1.00 90.06 92 CYS A CA 1
ATOM 738 C C . CYS A 1 92 ? -4.958 -1.441 31.035 1.00 90.06 92 CYS A C 1
ATOM 740 O O . CYS A 1 92 ? -4.704 -1.088 29.881 1.00 90.06 92 CYS A O 1
ATOM 742 N N . VAL A 1 93 ? -4.016 -1.898 31.867 1.00 89.06 93 VAL A N 1
ATOM 743 C CA . VAL A 1 93 ? -2.585 -2.029 31.521 1.00 89.06 93 VAL A CA 1
ATOM 744 C C . VAL A 1 93 ? -2.397 -2.951 30.318 1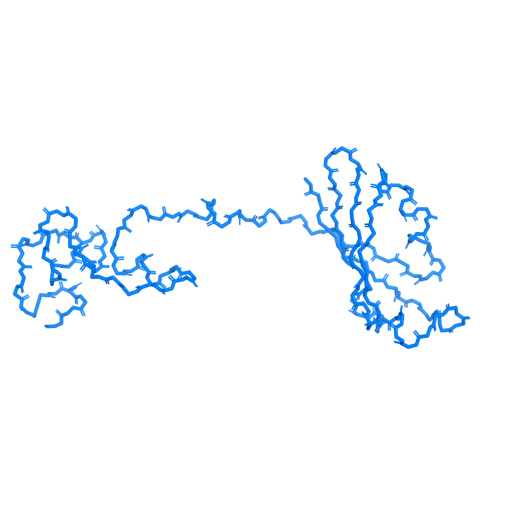.00 89.06 93 VAL A C 1
ATOM 746 O O . VAL A 1 93 ? -1.820 -2.530 29.323 1.00 89.06 93 VAL A O 1
ATOM 749 N N . THR A 1 94 ? -2.988 -4.150 30.339 1.00 89.31 94 THR A N 1
ATOM 750 C CA . THR A 1 94 ? -2.859 -5.136 29.252 1.00 89.31 94 THR A CA 1
ATOM 751 C C . THR A 1 94 ? -3.247 -4.563 27.885 1.00 89.31 94 THR A C 1
ATOM 753 O O . THR A 1 94 ? -2.541 -4.756 26.900 1.00 89.31 94 THR A O 1
ATOM 756 N N . CYS A 1 95 ? -4.348 -3.813 27.811 1.00 86.69 95 CYS A N 1
ATOM 757 C CA . CYS A 1 95 ? -4.815 -3.238 26.551 1.00 86.69 95 CYS A CA 1
ATOM 758 C C . CYS A 1 95 ? -4.120 -1.927 26.190 1.00 86.69 95 CYS A C 1
ATOM 760 O O . CYS A 1 95 ? -4.182 -1.508 25.038 1.00 86.69 95 CYS A O 1
ATOM 762 N N . HIS A 1 96 ? -3.488 -1.255 27.150 1.00 85.44 96 HIS A N 1
ATOM 763 C CA . HIS A 1 96 ? -2.620 -0.119 26.878 1.00 85.44 96 HIS A CA 1
ATOM 764 C C . HIS A 1 96 ? -1.292 -0.566 26.267 1.00 85.44 96 HIS A C 1
ATOM 766 O O . HIS A 1 96 ? -0.881 0.005 25.263 1.00 85.44 96 HIS A O 1
ATOM 772 N N . ASP A 1 97 ? -0.665 -1.597 26.829 1.00 84.31 97 ASP A N 1
ATOM 773 C CA . ASP A 1 97 ? 0.645 -2.085 26.385 1.00 84.31 97 ASP A CA 1
ATOM 774 C C . ASP A 1 97 ? 0.582 -2.744 25.001 1.00 84.31 97 ASP A C 1
ATOM 776 O O . ASP A 1 97 ? 1.567 -2.754 24.273 1.00 84.31 97 ASP A O 1
ATOM 780 N N . ALA A 1 98 ? -0.600 -3.213 24.593 1.00 79.25 98 ALA A N 1
ATOM 781 C CA . ALA A 1 98 ? -0.859 -3.692 23.238 1.00 79.25 98 ALA A CA 1
ATOM 782 C C . ALA A 1 98 ? -0.945 -2.572 22.175 1.00 79.25 98 ALA A C 1
ATOM 784 O O . ALA A 1 98 ? -1.044 -2.872 20.984 1.00 79.25 98 ALA A O 1
ATOM 785 N N . LYS A 1 99 ? -0.965 -1.284 22.559 1.00 75.62 99 LYS A N 1
ATOM 786 C CA . LYS A 1 99 ? -1.066 -0.165 21.604 1.00 75.62 99 LYS A CA 1
ATOM 787 C C . LYS A 1 99 ? 0.322 0.196 21.053 1.00 75.62 99 LYS A C 1
ATOM 789 O O . LYS A 1 99 ? 1.276 0.238 21.819 1.00 75.62 99 LYS A O 1
ATOM 794 N N . PRO A 1 100 ? 0.436 0.563 19.759 1.00 67.19 100 PRO A N 1
ATOM 795 C CA . PRO A 1 100 ? 1.712 0.934 19.128 1.00 67.19 100 PRO A CA 1
ATOM 796 C C . PRO A 1 100 ? 2.259 2.294 19.592 1.00 67.19 100 PRO A C 1
ATOM 798 O O . PRO A 1 100 ? 3.331 2.713 19.167 1.00 67.19 100 PRO A O 1
ATOM 801 N N . VAL A 1 101 ? 1.511 3.006 20.439 1.00 66.94 101 VAL A N 1
ATOM 802 C CA . VAL A 1 101 ? 1.903 4.282 21.033 1.00 66.94 101 VAL A CA 1
ATOM 803 C C . VAL A 1 101 ? 1.845 4.158 22.550 1.00 66.94 101 VAL A C 1
ATOM 805 O O . VAL A 1 101 ? 0.810 3.801 23.115 1.00 66.94 101 VAL A O 1
ATOM 808 N N . HIS A 1 102 ? 2.957 4.473 23.209 1.00 66.00 102 HIS A N 1
ATOM 809 C CA . HIS A 1 102 ? 3.027 4.570 24.660 1.00 66.00 102 HIS A CA 1
ATOM 810 C C . HIS A 1 102 ? 2.958 6.046 25.059 1.00 66.00 102 HIS A C 1
ATOM 812 O O . HIS A 1 102 ? 3.799 6.844 24.652 1.00 66.00 102 HIS A O 1
ATOM 818 N N . HIS A 1 103 ? 1.975 6.419 25.877 1.00 69.19 103 HIS A N 1
ATOM 819 C CA . HIS A 1 103 ? 1.917 7.733 26.525 1.00 69.19 103 HIS A CA 1
ATOM 820 C C . HIS A 1 103 ? 2.059 7.569 28.041 1.00 69.19 103 HIS A C 1
ATOM 822 O O . HIS A 1 103 ? 1.648 6.565 28.624 1.00 69.19 103 HIS A O 1
ATOM 828 N N . GLN A 1 104 ? 2.640 8.569 28.704 1.00 75.81 104 GLN A N 1
ATOM 829 C CA . GLN A 1 104 ? 2.791 8.573 30.158 1.00 75.81 104 GLN A CA 1
ATOM 830 C C . GLN A 1 104 ? 1.441 8.894 30.813 1.00 75.81 104 GLN A C 1
ATOM 832 O O . GLN A 1 104 ? 1.058 10.054 30.932 1.00 75.81 104 GLN A O 1
ATOM 837 N N . ARG A 1 105 ? 0.692 7.867 31.228 1.00 81.94 105 ARG A N 1
ATOM 838 C CA . ARG A 1 105 ? -0.551 8.033 31.997 1.00 81.94 105 ARG A CA 1
ATOM 839 C C . ARG A 1 105 ? -0.601 7.092 33.191 1.00 81.94 105 ARG A C 1
ATOM 841 O O . ARG A 1 105 ? -0.081 5.981 33.134 1.00 81.94 105 ARG A O 1
ATOM 848 N N . MET A 1 106 ? -1.289 7.509 34.252 1.00 86.31 106 MET A N 1
ATOM 849 C CA . MET A 1 106 ? -1.640 6.610 35.349 1.00 86.31 106 MET A CA 1
ATOM 850 C C . MET A 1 106 ? -2.852 5.766 34.944 1.00 86.31 106 MET A C 1
ATOM 852 O O . MET A 1 106 ? -3.898 6.305 34.587 1.00 86.31 106 MET A O 1
ATOM 856 N N . ILE A 1 107 ? -2.713 4.442 35.004 1.00 91.44 107 ILE A N 1
ATOM 857 C CA . ILE A 1 107 ? -3.808 3.503 34.749 1.00 91.44 107 ILE A CA 1
ATOM 858 C C . ILE A 1 107 ? -4.457 3.124 36.080 1.00 91.44 107 ILE A C 1
ATOM 860 O O . ILE A 1 107 ? -3.792 2.658 37.006 1.00 91.44 107 ILE A O 1
ATOM 864 N N . VAL A 1 108 ? -5.768 3.338 36.173 1.00 93.44 108 VAL A N 1
ATOM 865 C CA . VAL A 1 108 ? -6.575 3.048 37.363 1.00 93.44 108 VAL A CA 1
ATOM 866 C C . VAL A 1 108 ? -7.754 2.152 37.010 1.00 93.44 108 VAL A C 1
ATOM 868 O O . VAL A 1 108 ? -8.200 2.108 35.865 1.00 93.44 108 VAL A O 1
ATOM 871 N N . 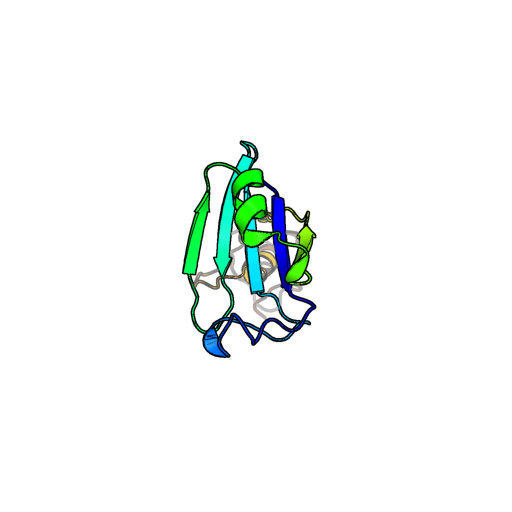CYS A 1 109 ? -8.271 1.427 38.002 1.00 93.81 109 CYS A N 1
ATOM 872 C CA . CYS A 1 109 ? -9.457 0.603 37.807 1.00 93.81 109 CYS A CA 1
ATOM 873 C C . CYS A 1 109 ? -10.664 1.488 37.453 1.00 93.81 109 CYS A C 1
ATOM 875 O O . CYS A 1 109 ? -10.964 2.404 38.219 1.00 93.81 109 CYS A O 1
ATOM 877 N N . PRO A 1 110 ? -11.407 1.193 36.370 1.00 91.12 110 PRO A N 1
ATOM 878 C CA . PRO A 1 110 ? -12.564 1.998 35.971 1.00 91.12 110 PRO A CA 1
ATOM 879 C C . PRO A 1 110 ? -13.733 1.908 36.962 1.00 91.12 110 PRO A C 1
ATOM 881 O O . PRO A 1 110 ? -14.639 2.728 36.913 1.00 91.12 110 PRO A O 1
ATOM 884 N N . VAL A 1 111 ? -13.722 0.915 37.858 1.00 93.50 111 VAL A N 1
ATOM 885 C CA . VAL A 1 111 ? -14.783 0.704 38.854 1.00 93.50 111 VAL A CA 1
ATOM 886 C C . VAL A 1 111 ? -14.478 1.418 40.172 1.00 93.50 111 VAL A C 1
ATOM 888 O O . VAL A 1 111 ? -15.374 2.007 40.760 1.00 93.50 111 VAL A O 1
ATOM 891 N N . CYS A 1 112 ? -13.235 1.358 40.665 1.00 95.44 112 CYS A N 1
ATOM 892 C CA . CYS A 1 112 ? -12.890 1.862 42.005 1.00 95.44 112 CYS A CA 1
ATOM 893 C C . CYS A 1 112 ? -11.786 2.927 42.040 1.00 95.44 112 CYS A C 1
ATOM 895 O O . CYS A 1 112 ? -11.432 3.388 43.119 1.00 95.44 112 CYS A O 1
ATOM 897 N N . GLY A 1 113 ? -11.172 3.277 40.907 1.00 93.88 113 GLY A N 1
ATOM 898 C CA . GLY A 1 113 ? -10.108 4.286 40.837 1.00 93.88 113 GLY A CA 1
ATOM 899 C C . GLY A 1 113 ? -8.761 3.872 41.448 1.00 93.88 113 GLY A C 1
ATOM 900 O O . GLY A 1 113 ? -7.795 4.626 41.381 1.00 93.88 113 GLY A O 1
ATOM 901 N N . ASN A 1 114 ? -8.643 2.667 42.012 1.00 95.56 114 ASN A N 1
ATOM 902 C CA . ASN A 1 114 ? -7.397 2.204 42.621 1.00 95.56 114 ASN A CA 1
ATOM 903 C C . ASN A 1 114 ? -6.424 1.657 41.570 1.00 95.56 114 ASN A C 1
ATOM 905 O O . ASN A 1 114 ? -6.767 0.757 40.799 1.00 95.56 114 ASN A O 1
ATOM 909 N N . LYS A 1 115 ? -5.179 2.147 41.587 1.00 92.69 115 LYS A N 1
ATOM 910 C CA . LYS A 1 115 ? -4.115 1.710 40.666 1.00 92.69 115 LYS A CA 1
ATOM 911 C C . LYS A 1 115 ? -3.625 0.278 40.917 1.00 92.69 115 LYS A C 1
ATOM 913 O O . LYS A 1 115 ? -3.190 -0.378 39.983 1.00 92.69 115 LYS A O 1
ATOM 918 N N . ARG A 1 116 ? -3.690 -0.221 42.163 1.00 95.31 116 ARG A N 1
ATOM 919 C CA . ARG A 1 116 ? -3.284 -1.605 42.512 1.00 95.31 116 ARG A CA 1
ATOM 920 C C . ARG A 1 116 ? -4.418 -2.628 42.409 1.00 95.31 116 ARG A C 1
ATOM 922 O O . ARG A 1 116 ? -4.258 -3.772 42.817 1.00 95.31 116 ARG A O 1
ATOM 929 N N . CYS A 1 117 ? -5.592 -2.224 41.932 1.00 96.31 117 CYS A N 1
ATOM 930 C CA . CYS A 1 117 ? -6.689 -3.162 41.741 1.00 96.31 117 CYS A CA 1
ATOM 931 C C . CYS A 1 117 ? -6.388 -4.055 40.517 1.00 96.31 117 CYS A C 1
ATOM 933 O O . CYS A 1 117 ? -6.042 -3.507 39.470 1.00 96.31 117 CYS A O 1
ATOM 935 N N . PRO A 1 118 ? -6.560 -5.391 40.582 1.00 95.75 118 PRO A N 1
ATOM 936 C CA . PRO A 1 118 ? -6.306 -6.290 39.449 1.00 95.75 118 PRO A CA 1
ATOM 937 C C . PRO A 1 118 ? -7.066 -5.899 38.175 1.00 95.75 118 PRO A C 1
ATOM 939 O O . PRO A 1 118 ? -6.521 -5.986 37.080 1.00 95.75 118 PRO A O 1
ATOM 942 N N . LYS A 1 119 ? -8.281 -5.349 38.307 1.00 94.50 119 LYS A N 1
ATOM 943 C CA . LYS A 1 119 ? -9.062 -4.838 37.169 1.00 94.50 119 LYS A CA 1
ATOM 944 C C . LYS A 1 119 ? -8.417 -3.645 36.442 1.00 94.50 119 LYS A C 1
ATOM 946 O O . LYS A 1 119 ? -8.718 -3.393 35.279 1.00 94.50 119 LYS A O 1
ATOM 951 N N . ALA A 1 120 ? -7.532 -2.900 37.112 1.00 94.44 120 ALA A N 1
ATOM 952 C CA . ALA A 1 120 ? -6.702 -1.881 36.466 1.00 94.44 120 ALA A CA 1
ATOM 953 C C . ALA A 1 120 ? -5.645 -2.518 35.551 1.00 94.44 120 ALA A C 1
ATOM 955 O O . ALA A 1 120 ? -5.307 -1.945 34.520 1.00 94.44 120 ALA A O 1
ATOM 956 N N . ASN A 1 121 ? -5.142 -3.705 35.904 1.00 93.75 121 ASN A N 1
ATOM 957 C CA . ASN A 1 121 ? -4.172 -4.445 35.101 1.00 93.75 121 ASN A CA 1
ATOM 958 C C . ASN A 1 121 ? -4.844 -5.087 33.878 1.00 93.75 121 ASN A C 1
ATOM 960 O O . ASN A 1 121 ? -4.479 -4.783 32.746 1.00 93.75 121 ASN A O 1
ATOM 964 N N . ASN A 1 122 ? -5.893 -5.882 34.102 1.00 92.50 122 ASN A N 1
ATOM 965 C CA . ASN A 1 122 ? -6.663 -6.542 33.050 1.00 92.50 122 ASN A CA 1
ATOM 966 C C . ASN A 1 122 ? -8.170 -6.358 33.298 1.00 92.50 122 ASN A C 1
ATOM 968 O O . ASN A 1 122 ? -8.659 -6.624 34.395 1.00 92.50 122 ASN A O 1
ATOM 972 N N . HIS A 1 123 ? -8.912 -5.906 32.284 1.00 91.12 123 HIS A N 1
ATOM 973 C CA . HIS A 1 123 ? -10.347 -5.643 32.387 1.00 91.12 123 HIS A CA 1
ATOM 974 C C . HIS A 1 123 ? -11.185 -6.898 32.666 1.00 91.12 123 HIS A C 1
ATOM 976 O O . HIS A 1 123 ? -12.274 -6.756 33.227 1.00 91.12 123 HIS A O 1
ATOM 982 N N . ASP A 1 124 ? -10.668 -8.090 32.365 1.00 91.94 124 ASP A N 1
ATOM 983 C CA . ASP A 1 124 ? -11.312 -9.372 32.674 1.00 91.94 124 ASP A CA 1
ATOM 984 C C . ASP A 1 124 ? -11.277 -9.710 34.168 1.00 91.94 124 ASP A C 1
ATOM 986 O O . ASP A 1 124 ? -12.080 -10.503 34.658 1.00 91.94 124 ASP A O 1
ATOM 990 N N . TYR A 1 125 ? -10.375 -9.089 34.934 1.00 94.06 125 TYR A N 1
ATOM 991 C CA . TYR A 1 125 ? -10.285 -9.341 36.364 1.00 94.06 125 TYR A CA 1
ATOM 992 C C . TYR A 1 125 ? -11.402 -8.649 37.152 1.00 94.06 125 TYR A C 1
ATOM 994 O O . TYR A 1 125 ? -11.921 -7.573 36.813 1.00 94.06 125 TYR A O 1
ATOM 1002 N N . THR A 1 126 ? -11.755 -9.278 38.270 1.00 95.50 126 THR A N 1
ATOM 1003 C CA . THR A 1 126 ? -12.735 -8.757 39.220 1.00 95.50 126 THR A CA 1
ATOM 1004 C C . THR A 1 126 ? -12.179 -7.534 39.947 1.00 95.50 126 THR A C 1
ATOM 1006 O O . THR A 1 126 ? -11.012 -7.482 40.342 1.00 95.50 126 THR A O 1
ATOM 1009 N N . CYS A 1 127 ? -13.027 -6.522 40.145 1.00 95.62 127 CYS A N 1
ATOM 1010 C CA . CYS A 1 127 ? -12.679 -5.382 40.984 1.00 95.62 127 CYS A CA 1
ATOM 1011 C C . CYS A 1 127 ? -12.606 -5.825 42.452 1.00 95.62 127 CYS A C 1
ATOM 1013 O O . CYS A 1 127 ? -13.582 -6.322 43.001 1.00 95.62 127 CYS A O 1
ATOM 1015 N N . THR A 1 128 ? -11.468 -5.591 43.100 1.00 96.25 128 THR A N 1
ATOM 1016 C CA . THR A 1 128 ? -11.249 -5.880 44.529 1.00 96.25 128 THR A CA 1
ATOM 1017 C C . THR A 1 128 ? -11.557 -4.694 45.445 1.00 96.25 128 THR A C 1
ATOM 1019 O O . THR A 1 128 ? -11.433 -4.812 46.660 1.00 96.25 128 THR A O 1
ATOM 1022 N N . ASN A 1 129 ? -11.888 -3.530 44.872 1.00 97.38 129 ASN A N 1
ATOM 1023 C CA . ASN A 1 129 ? -12.078 -2.267 45.591 1.00 97.38 129 ASN A CA 1
ATOM 1024 C C . ASN A 1 129 ? -10.930 -1.922 46.571 1.00 97.38 129 ASN A C 1
ATOM 1026 O O . ASN A 1 129 ? -11.156 -1.429 47.673 1.00 97.38 129 ASN A O 1
ATOM 1030 N N . SER A 1 130 ? -9.680 -2.212 46.191 1.00 95.06 130 SER A N 1
ATOM 1031 C CA . SER A 1 130 ? -8.522 -2.076 47.081 1.00 95.06 130 SER A CA 1
ATOM 1032 C C . SER A 1 130 ? -7.299 -1.503 46.368 1.00 95.06 130 SER A C 1
ATOM 1034 O O . SER A 1 130 ? -7.006 -1.841 45.219 1.00 95.06 130 SER A O 1
ATOM 1036 N N . ASN A 1 131 ? -6.541 -0.669 47.085 1.00 95.38 131 ASN A N 1
ATOM 1037 C CA . ASN A 1 131 ? -5.226 -0.169 46.671 1.00 95.38 131 ASN A CA 1
ATOM 1038 C C . ASN A 1 131 ? -4.060 -0.796 47.462 1.00 95.38 131 ASN A C 1
ATOM 1040 O O . ASN A 1 131 ? -2.938 -0.276 47.410 1.00 95.38 131 ASN A O 1
ATOM 1044 N N . ARG A 1 132 ? -4.316 -1.865 48.234 1.00 95.44 132 ARG A N 1
ATOM 1045 C CA . ARG A 1 132 ? -3.282 -2.575 49.008 1.00 95.44 132 ARG A CA 1
ATOM 1046 C C . ARG A 1 132 ? -2.250 -3.211 48.069 1.00 95.44 132 ARG A C 1
ATOM 1048 O O . ARG A 1 132 ? -2.582 -3.582 46.943 1.00 95.44 132 ARG A O 1
ATOM 1055 N N . SER A 1 133 ? -1.007 -3.306 48.524 1.00 94.31 133 SER A N 1
ATOM 1056 C CA . SER A 1 133 ? 0.039 -4.079 47.839 1.00 94.31 133 SER A CA 1
ATOM 1057 C C . SER A 1 133 ? -0.205 -5.588 47.978 1.00 94.31 133 SER A C 1
ATOM 1059 O O . SER A 1 133 ? -0.969 -6.012 48.846 1.00 94.31 133 SER A O 1
ATOM 1061 N N . GLY A 1 134 ? 0.405 -6.380 47.097 1.00 91.06 134 GLY A N 1
ATOM 1062 C CA . GLY A 1 134 ? 0.371 -7.845 47.099 1.00 91.06 134 GLY A CA 1
ATOM 1063 C C . GLY A 1 134 ? -0.901 -8.479 46.532 1.00 91.06 134 GLY A C 1
ATOM 1064 O O . GLY A 1 134 ? -1.111 -9.678 46.692 1.00 91.06 134 GLY A O 1
ATOM 1065 N N . GLN A 1 135 ? -1.780 -7.706 45.891 1.00 93.94 135 GLN A N 1
ATOM 1066 C CA . GLN A 1 135 ? -3.009 -8.247 45.304 1.00 93.94 135 GLN A CA 1
ATOM 1067 C C . GLN A 1 135 ? -2.692 -9.127 44.086 1.00 93.94 135 GLN A C 1
ATOM 1069 O O . GLN A 1 135 ? -2.062 -8.665 43.133 1.00 93.94 135 GLN A O 1
ATOM 1074 N N . ALA A 1 136 ? -3.177 -10.372 44.086 1.00 94.31 136 ALA A N 1
ATOM 1075 C CA . ALA A 1 136 ? -3.026 -11.285 42.955 1.00 94.31 136 ALA A CA 1
ATOM 1076 C C . ALA A 1 136 ? -3.611 -10.667 41.670 1.00 94.31 136 ALA A C 1
ATOM 1078 O O . ALA A 1 136 ? -4.755 -10.216 41.656 1.00 94.31 136 ALA A O 1
ATOM 1079 N N . GLY A 1 137 ? -2.812 -10.620 40.601 1.00 91.94 137 GLY A N 1
ATOM 1080 C CA . GLY A 1 137 ? -3.203 -10.029 39.316 1.00 91.94 137 GLY A CA 1
ATOM 1081 C C . GLY A 1 137 ? -3.034 -8.507 39.210 1.00 91.94 137 GLY A C 1
ATOM 1082 O O . GLY A 1 137 ? -3.320 -7.952 38.149 1.00 91.94 137 GLY A O 1
ATOM 1083 N N . SER A 1 138 ? -2.561 -7.821 40.257 1.00 94.19 138 SER A N 1
ATOM 1084 C CA . SER A 1 138 ? -2.146 -6.411 40.178 1.00 94.19 138 SER A CA 1
ATOM 1085 C C . SER A 1 138 ? -0.838 -6.263 39.391 1.00 94.19 138 SER A C 1
ATOM 1087 O O . SER A 1 138 ? 0.092 -7.037 39.592 1.00 94.19 138 SER A O 1
ATOM 1089 N N . ALA A 1 139 ? -0.735 -5.225 38.553 1.00 91.06 139 ALA A N 1
ATOM 1090 C CA . ALA A 1 139 ? 0.529 -4.834 37.912 1.00 91.06 139 ALA A CA 1
ATOM 1091 C C . ALA A 1 139 ? 1.550 -4.273 38.919 1.00 91.06 139 ALA A C 1
ATOM 1093 O O . ALA A 1 139 ? 2.747 -4.223 38.652 1.00 91.06 139 ALA A O 1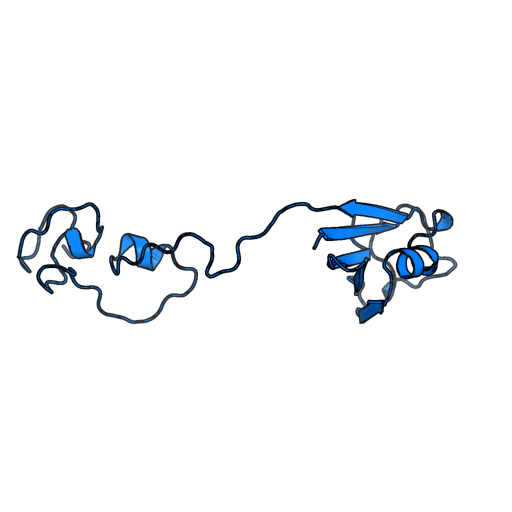
ATOM 1094 N N . TYR A 1 140 ? 1.064 -3.825 40.078 1.00 87.56 140 TYR A N 1
ATOM 1095 C CA . TYR A 1 140 ? 1.876 -3.275 41.153 1.00 87.56 140 TYR A CA 1
ATOM 1096 C C . TYR A 1 140 ? 1.895 -4.257 42.329 1.00 87.56 140 TYR A C 1
ATOM 1098 O O . TYR A 1 140 ? 0.830 -4.445 42.941 1.00 87.56 140 TYR A O 1
ATOM 1106 N N . PRO A 1 141 ? 3.053 -4.857 42.648 1.00 77.75 141 PRO A N 1
ATOM 1107 C CA . PRO A 1 141 ? 3.198 -5.688 43.834 1.00 77.75 141 PRO A CA 1
ATOM 1108 C C . PRO A 1 141 ? 3.020 -4.906 45.150 1.00 77.75 141 PRO A C 1
ATOM 1110 O O . PRO A 1 141 ? 2.962 -3.647 45.189 1.00 77.75 141 PRO A O 1
#

pLDDT: mean 87.41, std 11.75, range [49.12, 97.88]

Sequence (141 aa):
MNRFTAYRTLDISDTHTADQVNPPDEAQYEGIVFDNGKCALNWLTAVSSISLWDSFEDAMRIHGHPEYGTRIVFHDKVLPLPWEMQRCDCCCVTCHDAKPVHHQRMIVCPVCGNKRCPKANNHDYTCTNSNRSGQAGSAYP

Radius of gyration: 25.68 Å; chains: 1; bounding box: 36×21×72 Å

Secondary structure (DSSP, 8-state):
-EEEEEEE-S--TTT--GGG---TTS-SEEEEE-TTS-EEEEE-SSS--EEEES-HHHHHHHH--GGGTEEEEEE---PPPTTTS-------HHHHHTSS---------TTT--TTSHHHH-TTSPP-----TT-TT-S--

Foldseek 3Di:
DWKKFKFQQDDPVVPDDQQQHDHRVDTQWIKDQDPQQKMKIWGPGNDTDIDTGPHPVVVCVPVVDCVRVIDMDIDPDDPQDLVRPPQPPDQAQVSQVPRPDDDDDQQAQPVQRAQQFLCNHPVPDDGPNDNDAPDPNGPGD

=== Feature glossary ===
Legend for the data blocks above and below:

— What the protein is —

The amino-acid sequence is the protein's primary structure: the linear order of residues from the N-terminus to the C-terminus, written in one-letter code. Everything else here — the 3D coordinates, the secondary structure, the domain annotations — is ultimately a consequence of this string.

Functional annotations link the protein to curated databases. InterPro entries identify conserved domains and families by matching the sequence against member-database signatures (Pfam, PROSITE, CDD, …). Gene Ontology (GO) terms describe molecular function, biological process, and cellular component in a controlled vocabulary. CATH places the structure in a hierarchical fold classification (Class/Architecture/Topology/Homologous-superfamily). The organism is the source species.

— Where its atoms are —

Atomic coordinates in PDBx/mmCIF format — the same representation the Protein Data Bank distributes. Each line of the _atom_site loop places one backbone atom in Cartesian space (units: ångströms, origin: arbitrary).

The six renders are orthographic views along the three Cartesian axes in both directions. Representation (cartoon, sticks, or surface) and color scheme (sequence-rainbow or by-chain) vary across proteins so the training set covers all the common visualization conventions.

— Local backbone conformation —

Eight-state secondary structure (DSSP): H is the canonical α-helix, G the tighter 3₁₀-helix, I the wider π-helix; E/B are β-structure, T and S are turns and bends, and '-' is everything else. DSSP derives these from the pattern of main-chain N–H···O=C hydrogen bonds, not from the sequence.

Three-state secondary structure (P-SEA) collapses the eight DSSP classes into helix (a), strand (b), and coil (c). P-SEA assigns these from Cα geometry alone — distances and angles — without requiring backbone oxygens, so it works on any Cα trace.

φ (phi) and ψ (psi) are the two rotatable backbone dihedrals per residue: φ is the C(i-1)–N–Cα–C torsion, ψ is the N–Cα–C–N(i+1) torsion, both in degrees on (−180°, 180°]. α-helical residues cluster near (−60°, −45°); β-strand residues near (−120°, +130°). A Ramachandran plot is simply a scatter of (φ, ψ) for every residue.

— Global shape and packing —

The geometric summary reports three shape descriptors. Rg (radius of gyration) measures how spread out the Cα atoms are about their centre of mass; compact globular proteins have small Rg, elongated or unfolded ones large. Cα contacts (<8 Å, |i−j|>4) count long-range residue pairs in spatial proximity — high for tightly packed folds, near zero for rods or random coil. The bounding-box extents give the protein's footprint along x, y, z in Å.

SASA measures how much of the protein is reachable by solvent. It is computed by rolling a water-sized probe over the atomic surface and summing the exposed area (Å²). Per-residue SASA distinguishes core (buried, low SASA) from surface (exposed, high SASA) residues; total SASA is a whole-molecule size measure.

Plot images: a contact map (which residues are close in 3D, as an N×N binary image), a Ramachandran scatter (backbone torsion angles, revealing secondary-structure composition at a glance), and — for AlphaFold structures — a PAE heatmap (pairwise prediction confidence).

— Structural neighborhood —

A 3Di character summarizes, for each residue, the relative orientation of the Cα frame of its nearest spatial neighbor. Because it encodes fold topology rather than chemistry, 3Di alignments detect remote structural similarity that sequence alignment misses.

The Foldseek neighbor list gives the closest experimentally determined structures in the PDB, ranked by structural alignment. TM-score near 1 means near-identical fold; near 0.3 means only rough topology match. This is how one finds what a novel AlphaFold prediction most resembles in the solved-structure universe.

— Confidence and disorder —

For AlphaFold models, the B-factor field carries pLDDT — the model's own estimate of local accuracy on a 0–100 scale. Regions with pLDDT<50 should be treated as essentially unmodeled; they often correspond to intrinsically disordered segments.

Crystallographic B-factors measure how much each atom's electron density is smeared out, in Å². They rise in mobile loops and surface residues and fall in the buried interior. In AlphaFold models this column is repurposed to hold pLDDT instead.

Predicted Aligned Error (PAE) is an AlphaFold confidence matrix: entry (i, j) is the expected error in the position of residue j, in ångströms, when the prediction is superimposed on the true structure at residue i. Low PAE within a block of residues means that block is internally rigid and well-predicted; high PAE between two blocks means their relative placement is uncertain even if each block individually is confident.